Protein AF-A0A8B7QPH7-F1 (afdb_monomer_lite)

Secondary structure (DSSP, 8-state):
-TTTHHHHGGGGGS-TT-HHHHHHHHHHHHHHHTTTTS---HHHHHHHHHHHHHHH--TT-TT-PPPPPPPPP--HHHHHHHHHHHHHT-PPPPS---

Structure (mmCIF, N/CA/C/O backbone):
data_AF-A0A8B7QPH7-F1
#
_entry.id   AF-A0A8B7QPH7-F1
#
loop_
_atom_site.group_PDB
_atom_site.id
_atom_site.type_symbol
_atom_site.label_atom_id
_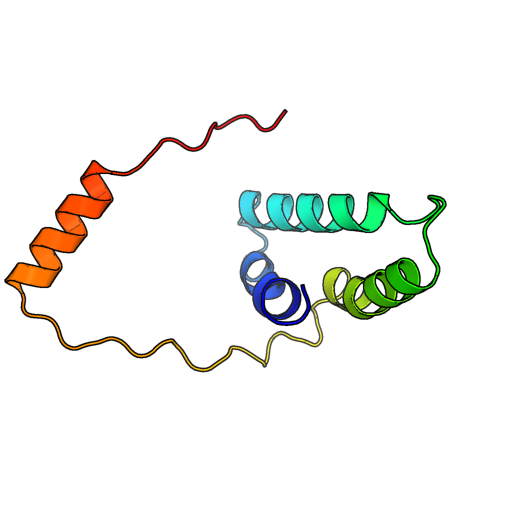atom_site.label_alt_id
_atom_site.label_comp_id
_ato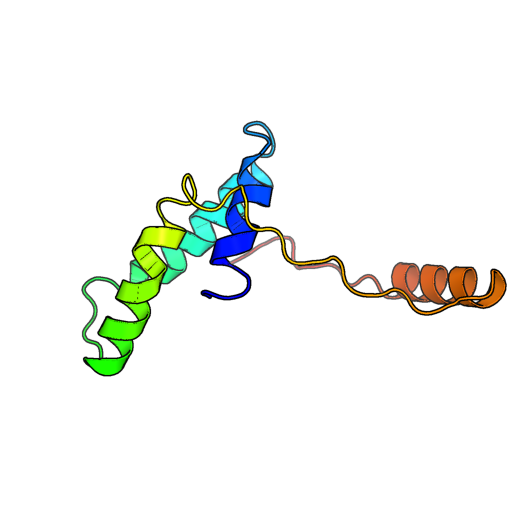m_site.label_asym_id
_atom_site.label_entity_id
_atom_site.label_seq_id
_atom_site.pdbx_PDB_ins_code
_atom_site.Cartn_x
_atom_site.Cartn_y
_atom_site.Cartn_z
_atom_site.occupancy
_atom_site.B_iso_or_equiv
_atom_site.auth_seq_id
_atom_site.auth_comp_id
_atom_site.auth_asym_id
_atom_site.auth_atom_id
_atom_site.pdbx_PDB_model_num
ATOM 1 N N . MET A 1 1 ? -8.755 -5.408 1.606 1.00 86.62 1 MET A N 1
ATOM 2 C CA . MET A 1 1 ? -8.097 -4.939 2.847 1.00 86.62 1 MET A CA 1
ATOM 3 C C . MET A 1 1 ? -7.090 -5.957 3.349 1.00 86.62 1 MET A C 1
ATOM 5 O O . MET A 1 1 ? -5.907 -5.676 3.231 1.00 86.62 1 MET A O 1
ATOM 9 N N . ASN A 1 2 ? -7.534 -7.136 3.796 1.00 86.50 2 ASN A N 1
ATOM 10 C CA . ASN A 1 2 ? -6.671 -8.174 4.381 1.00 86.50 2 ASN A CA 1
ATOM 11 C C . ASN A 1 2 ? -5.555 -8.719 3.465 1.00 86.50 2 ASN A C 1
ATOM 13 O O . ASN A 1 2 ? -4.513 -9.102 3.967 1.00 86.50 2 ASN A O 1
ATOM 17 N N . GLU A 1 3 ? -5.743 -8.768 2.143 1.00 85.81 3 GLU A N 1
ATOM 18 C CA . GLU A 1 3 ? -4.746 -9.383 1.241 1.00 85.81 3 GLU A CA 1
ATOM 19 C C . GLU A 1 3 ? -3.646 -8.428 0.757 1.00 85.81 3 GLU A C 1
ATOM 21 O O . GLU A 1 3 ? -2.582 -8.880 0.348 1.00 85.81 3 GLU A O 1
ATOM 26 N N . PHE A 1 4 ? -3.905 -7.117 0.777 1.00 86.94 4 PHE A N 1
ATOM 27 C CA . PHE A 1 4 ? -3.020 -6.122 0.162 1.00 86.94 4 PHE A CA 1
ATOM 28 C C . PHE A 1 4 ? -2.744 -4.961 1.111 1.00 86.94 4 PHE A C 1
ATOM 30 O O . PHE A 1 4 ? -1.625 -4.793 1.571 1.00 86.94 4 PHE A O 1
ATOM 37 N N . ILE A 1 5 ? -3.768 -4.168 1.437 1.00 90.75 5 ILE A N 1
ATOM 38 C CA . ILE A 1 5 ? -3.565 -2.928 2.197 1.00 90.75 5 ILE A CA 1
ATOM 39 C C . ILE A 1 5 ? -2.930 -3.205 3.556 1.00 90.75 5 ILE A C 1
ATOM 41 O O . ILE A 1 5 ? -1.925 -2.593 3.873 1.00 90.75 5 ILE A O 1
ATOM 45 N N . VAL A 1 6 ? -3.487 -4.138 4.329 1.00 90.44 6 VAL A N 1
ATOM 46 C CA . VAL A 1 6 ? -2.997 -4.443 5.680 1.00 90.44 6 VAL A CA 1
ATOM 47 C C . VAL A 1 6 ? -1.558 -5.012 5.653 1.00 90.44 6 VAL A C 1
ATOM 49 O O . VAL A 1 6 ? -0.703 -4.408 6.300 1.00 90.44 6 VAL A O 1
ATOM 52 N N . PRO A 1 7 ? -1.229 -6.020 4.815 1.00 88.25 7 PRO A N 1
ATOM 53 C CA . PRO A 1 7 ? 0.141 -6.541 4.714 1.00 88.25 7 PRO A CA 1
ATOM 54 C C . PRO A 1 7 ? 1.195 -5.551 4.203 1.00 88.25 7 PRO A C 1
ATOM 56 O O . PRO A 1 7 ? 2.367 -5.661 4.558 1.00 88.25 7 PRO A O 1
ATOM 59 N N . PHE A 1 8 ? 0.813 -4.606 3.335 1.00 89.56 8 PHE A N 1
ATOM 60 C CA . PHE A 1 8 ? 1.753 -3.658 2.725 1.00 89.56 8 PHE A CA 1
ATOM 61 C C . PHE A 1 8 ? 1.801 -2.297 3.425 1.00 89.56 8 PHE A C 1
ATOM 63 O O . PHE A 1 8 ? 2.739 -1.544 3.174 1.00 89.56 8 PHE A O 1
ATOM 70 N N . LEU A 1 9 ? 0.864 -1.989 4.329 1.00 90.94 9 LEU A N 1
ATOM 71 C CA . LEU A 1 9 ? 0.862 -0.737 5.095 1.00 90.94 9 LEU A CA 1
ATOM 72 C C . LEU A 1 9 ? 2.195 -0.458 5.812 1.00 90.94 9 LEU A C 1
ATOM 74 O O . LEU A 1 9 ? 2.644 0.685 5.753 1.00 90.94 9 LEU A O 1
ATOM 78 N N . PRO A 1 10 ? 2.875 -1.455 6.425 1.00 90.38 10 PRO A N 1
ATOM 79 C CA . PRO A 1 10 ? 4.167 -1.221 7.062 1.00 90.38 10 PRO A CA 1
ATOM 80 C C . PRO A 1 10 ? 5.237 -0.640 6.134 1.00 90.38 10 PRO A C 1
ATOM 82 O O . PRO A 1 10 ? 6.145 0.014 6.631 1.00 90.38 10 PRO A O 1
ATOM 85 N N . LEU A 1 11 ? 5.149 -0.849 4.811 1.00 89.81 11 LEU A N 1
ATOM 86 C CA . LEU A 1 11 ? 6.124 -0.311 3.853 1.00 89.81 11 LEU A CA 1
ATOM 87 C C . LEU A 1 11 ? 6.150 1.219 3.836 1.00 89.81 11 LEU A 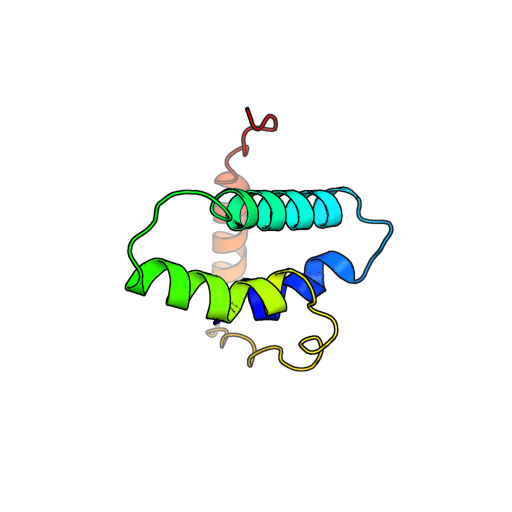C 1
ATOM 89 O O . LEU A 1 11 ? 7.210 1.793 3.616 1.00 89.81 11 LEU A O 1
ATOM 93 N N . LEU A 1 12 ? 5.008 1.856 4.106 1.00 92.06 12 LEU A N 1
ATOM 94 C CA . LEU A 1 12 ? 4.875 3.313 4.195 1.00 92.06 12 LEU A CA 1
ATOM 95 C C . LEU A 1 12 ? 5.333 3.871 5.554 1.00 92.06 12 LEU A C 1
ATOM 97 O O . LEU A 1 12 ? 5.335 5.077 5.758 1.00 92.06 12 LEU A O 1
ATOM 101 N N . LEU A 1 13 ? 5.683 2.999 6.503 1.00 90.62 13 LEU A N 1
ATOM 102 C CA . LEU A 1 13 ? 6.079 3.364 7.865 1.00 90.62 13 LEU A CA 1
ATOM 103 C C . LEU A 1 13 ? 7.532 2.968 8.174 1.00 90.62 13 LEU A C 1
ATOM 105 O O . LEU A 1 13 ? 7.946 3.013 9.329 1.00 90.62 13 LEU A O 1
ATOM 109 N N . VAL A 1 14 ? 8.297 2.531 7.166 1.00 89.19 14 VAL A N 1
ATOM 110 C CA . VAL A 1 14 ? 9.704 2.126 7.342 1.00 89.19 14 VAL A CA 1
ATOM 111 C C . VAL A 1 14 ? 10.593 3.331 7.640 1.00 89.19 14 VAL A C 1
ATOM 113 O O . VAL A 1 14 ? 11.530 3.211 8.428 1.00 89.19 14 VAL A O 1
ATOM 116 N N . ASP A 1 15 ? 10.308 4.467 7.006 1.00 89.94 15 ASP A N 1
ATOM 117 C CA . ASP A 1 15 ? 11.032 5.718 7.197 1.00 89.94 15 ASP A CA 1
ATOM 118 C C . ASP A 1 15 ? 10.124 6.750 7.875 1.00 89.94 15 ASP A C 1
ATOM 120 O O . ASP A 1 15 ? 9.187 7.269 7.272 1.00 89.94 15 ASP A O 1
ATOM 124 N N . GLU A 1 16 ? 10.412 7.057 9.141 1.00 85.88 16 GLU A N 1
ATOM 125 C CA . GLU A 1 16 ? 9.663 8.047 9.924 1.00 85.88 16 GLU A CA 1
ATOM 126 C C . GLU A 1 16 ? 9.832 9.485 9.395 1.00 85.88 16 GLU A C 1
ATOM 128 O O . GLU A 1 16 ? 9.102 10.383 9.816 1.00 85.88 16 GLU A O 1
ATOM 133 N N . MET A 1 17 ? 10.783 9.725 8.482 1.00 92.06 17 MET A N 1
ATOM 134 C CA . MET A 1 17 ? 10.995 11.030 7.852 1.00 92.06 17 MET A CA 1
ATOM 135 C C . MET A 1 17 ? 10.155 11.236 6.581 1.00 92.06 17 MET A C 1
ATOM 137 O O . MET A 1 17 ? 10.019 12.375 6.128 1.00 92.06 17 MET A O 1
ATOM 141 N N . GLU A 1 18 ? 9.562 10.181 6.011 1.00 94.69 18 GLU A N 1
ATOM 142 C CA . GLU A 1 18 ? 8.700 10.276 4.826 1.00 94.69 18 GLU A CA 1
ATOM 143 C C . GLU A 1 18 ? 7.272 10.701 5.211 1.00 94.69 18 GLU A C 1
ATOM 145 O O . GLU A 1 18 ? 6.322 9.916 5.244 1.00 94.69 18 GLU A O 1
ATOM 150 N N . GLU A 1 19 ? 7.101 11.997 5.496 1.00 95.00 19 GLU A N 1
ATOM 151 C CA . GLU A 1 19 ? 5.838 12.576 5.988 1.00 95.00 19 GLU A CA 1
ATOM 152 C C . GLU A 1 19 ? 4.629 12.275 5.087 1.00 95.00 19 GLU A C 1
ATOM 154 O O . GLU A 1 19 ? 3.520 12.083 5.580 1.00 95.00 19 GLU A O 1
ATOM 159 N N . LYS A 1 20 ? 4.815 12.220 3.762 1.00 95.06 20 LYS A N 1
ATOM 160 C CA . LYS A 1 20 ? 3.716 11.954 2.815 1.00 95.06 20 LYS A CA 1
ATOM 161 C C . LYS A 1 20 ? 3.170 10.537 2.943 1.00 95.06 20 LYS A C 1
ATOM 163 O O . LYS A 1 20 ? 1.959 10.350 2.831 1.00 95.06 20 LYS A O 1
ATOM 168 N N . ASP A 1 21 ? 4.047 9.573 3.185 1.00 95.12 21 ASP A N 1
ATOM 169 C CA . ASP A 1 21 ? 3.670 8.174 3.345 1.00 95.12 21 ASP A CA 1
ATOM 170 C C . ASP A 1 21 ? 2.950 7.974 4.683 1.00 95.12 21 ASP A C 1
ATOM 172 O O . ASP A 1 21 ? 1.881 7.360 4.725 1.00 95.12 21 ASP A O 1
ATOM 176 N N . ILE A 1 22 ? 3.445 8.611 5.750 1.00 94.69 22 ILE A N 1
ATOM 177 C CA . ILE A 1 22 ? 2.787 8.632 7.065 1.00 94.69 22 ILE A CA 1
ATOM 178 C C . ILE A 1 22 ? 1.389 9.257 6.970 1.00 94.69 22 ILE A C 1
ATOM 180 O O . ILE A 1 22 ? 0.416 8.676 7.452 1.00 94.69 22 ILE A O 1
ATOM 184 N N . LEU A 1 23 ? 1.260 10.415 6.313 1.00 95.69 23 LEU A N 1
ATOM 185 C CA . LEU A 1 23 ? -0.034 11.074 6.116 1.00 95.69 23 LEU A CA 1
ATOM 186 C C . LEU A 1 23 ? -1.009 10.192 5.328 1.00 95.69 23 LEU A C 1
ATOM 188 O O . LEU A 1 23 ? -2.167 10.068 5.719 1.00 95.69 23 LEU A O 1
ATOM 192 N N . ALA A 1 24 ? -0.546 9.521 4.270 1.00 95.38 24 ALA A N 1
ATOM 193 C CA . ALA A 1 24 ? -1.379 8.593 3.508 1.00 95.38 24 ALA A CA 1
ATOM 194 C C . ALA A 1 24 ? -1.883 7.421 4.371 1.00 95.38 24 ALA A C 1
ATOM 196 O O . ALA A 1 24 ? -3.034 6.995 4.230 1.00 95.38 24 ALA A O 1
ATOM 197 N N . VAL A 1 25 ? -1.050 6.908 5.284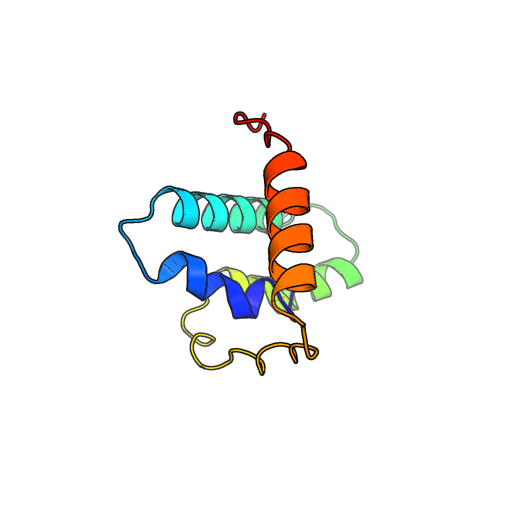 1.00 94.88 25 VAL A N 1
ATOM 198 C CA . VAL A 1 25 ? -1.452 5.874 6.250 1.00 94.88 25 VAL A CA 1
ATOM 199 C C . VAL A 1 25 ? -2.531 6.385 7.200 1.00 94.88 25 VAL A C 1
ATOM 201 O O . VAL A 1 25 ? -3.544 5.703 7.391 1.00 94.88 25 VAL A O 1
ATOM 204 N N . GLU A 1 26 ? -2.364 7.584 7.751 1.00 95.50 26 GLU A N 1
ATOM 205 C CA . GLU A 1 26 ? -3.356 8.182 8.646 1.00 95.50 26 GLU A CA 1
ATOM 206 C C . GLU A 1 26 ? -4.676 8.486 7.932 1.00 95.50 26 GLU A C 1
ATOM 208 O O . GLU A 1 26 ? -5.743 8.181 8.465 1.00 95.50 26 GLU A O 1
ATOM 213 N N . ASP A 1 27 ? -4.645 8.972 6.692 1.00 96.69 27 ASP A N 1
ATOM 214 C CA . ASP A 1 27 ? -5.852 9.175 5.883 1.00 96.69 27 ASP A CA 1
ATOM 215 C C . ASP A 1 27 ? -6.607 7.860 5.646 1.00 96.69 27 ASP A C 1
ATOM 217 O O . ASP A 1 27 ? -7.834 7.794 5.805 1.00 96.69 27 ASP A O 1
ATOM 221 N N . MET A 1 28 ? -5.887 6.777 5.332 1.00 95.88 28 MET A N 1
ATOM 222 C CA . MET A 1 28 ? -6.484 5.446 5.197 1.00 95.88 28 MET A CA 1
ATOM 223 C C . MET A 1 28 ? -7.102 4.962 6.516 1.00 95.88 28 MET A C 1
ATOM 225 O O . MET A 1 28 ? -8.237 4.475 6.512 1.00 95.88 28 MET A O 1
ATOM 229 N N . ARG A 1 29 ? -6.399 5.112 7.646 1.00 95.94 29 ARG A N 1
ATOM 230 C CA . ARG A 1 29 ? -6.905 4.744 8.983 1.00 95.94 29 ARG A CA 1
ATOM 231 C C . ARG A 1 29 ? -8.154 5.538 9.341 1.00 95.94 29 ARG A C 1
ATOM 233 O O . ARG A 1 29 ? -9.181 4.943 9.666 1.00 95.94 29 ARG A O 1
ATOM 240 N N . ASN A 1 30 ? -8.103 6.859 9.196 1.00 96.12 30 ASN A N 1
ATOM 241 C CA . ASN A 1 30 ? -9.215 7.767 9.461 1.00 96.12 30 ASN A CA 1
ATOM 242 C C . ASN A 1 30 ? -10.441 7.411 8.618 1.00 96.12 30 ASN A C 1
ATOM 244 O O . ASN A 1 30 ? -11.562 7.367 9.134 1.00 96.12 30 ASN A O 1
ATOM 248 N N . ARG A 1 31 ? -10.242 7.073 7.338 1.00 96.25 31 ARG A N 1
ATOM 249 C CA . ARG A 1 31 ? -11.335 6.668 6.450 1.00 96.25 31 ARG A CA 1
ATOM 250 C C . ARG A 1 31 ? -12.067 5.430 6.961 1.00 96.25 31 ARG A C 1
ATOM 252 O O . ARG A 1 31 ? -13.298 5.425 6.954 1.00 96.25 31 ARG A O 1
ATOM 259 N N . TRP A 1 32 ? -11.351 4.404 7.412 1.00 96.25 32 TRP A N 1
ATOM 260 C CA . TRP A 1 32 ? -11.976 3.181 7.929 1.00 96.25 32 TRP A CA 1
ATOM 261 C C . TRP A 1 32 ? -12.534 3.345 9.343 1.00 96.25 32 TRP A C 1
ATOM 263 O O . TRP A 1 32 ? -13.627 2.852 9.624 1.00 96.25 32 TRP A O 1
ATOM 273 N N . CYS A 1 33 ? -11.851 4.099 10.204 1.00 96.12 33 CYS A N 1
ATOM 274 C CA . CYS A 1 33 ? -12.344 4.438 11.537 1.00 96.12 33 CYS A CA 1
ATOM 275 C C . CYS A 1 33 ? -13.618 5.288 11.495 1.00 96.12 33 CYS A C 1
ATOM 277 O O . CYS A 1 33 ? -14.423 5.192 12.415 1.00 96.12 33 CYS A O 1
ATOM 279 N N . SER A 1 34 ? -13.853 6.067 10.430 1.00 95.62 34 SER A N 1
ATOM 280 C CA . SER A 1 34 ? -15.062 6.896 10.298 1.00 95.62 34 SER A CA 1
ATOM 281 C C . SER A 1 34 ? -16.378 6.105 10.345 1.00 95.62 34 SER A C 1
ATOM 283 O O . SER A 1 34 ? -17.417 6.678 10.671 1.00 95.62 34 SER A O 1
ATOM 285 N N . TYR A 1 35 ? -16.343 4.797 10.061 1.00 95.69 35 TYR A N 1
ATOM 286 C CA . TYR A 1 35 ? -17.504 3.908 10.163 1.00 95.69 35 TYR A CA 1
ATOM 287 C C . TYR A 1 35 ? -17.790 3.430 11.598 1.00 95.69 35 TYR A C 1
ATOM 289 O O . TYR A 1 35 ? -18.875 2.913 11.863 1.00 95.69 35 TYR A O 1
ATOM 297 N N . LEU A 1 36 ? -16.854 3.595 12.540 1.00 92.50 36 LEU A N 1
ATOM 298 C CA . LEU A 1 36 ? -17.083 3.251 13.943 1.00 92.50 36 LEU A CA 1
ATOM 299 C C . LEU A 1 36 ? -18.121 4.202 14.556 1.00 92.50 36 LEU A C 1
ATOM 301 O O . LEU A 1 36 ? -17.966 5.418 14.519 1.00 92.50 36 LEU A O 1
ATOM 305 N N . GLY A 1 37 ? -19.181 3.642 15.142 1.00 87.50 37 GLY A N 1
ATOM 306 C CA . GLY A 1 37 ? -20.271 4.413 15.752 1.00 87.50 37 GLY A CA 1
ATOM 307 C C . GLY A 1 37 ? -21.388 4.824 14.788 1.00 87.50 37 GLY A C 1
ATOM 308 O O . GLY A 1 37 ? -22.374 5.407 15.234 1.00 87.50 37 GLY A O 1
ATOM 309 N N . GLN A 1 38 ? -21.273 4.496 13.497 1.00 92.88 38 GLN A N 1
ATOM 310 C CA . GLN A 1 38 ? -22.389 4.587 12.556 1.00 92.88 38 GLN A CA 1
ATOM 311 C C . GLN A 1 38 ? -23.264 3.331 12.641 1.00 92.88 38 GLN A C 1
ATOM 313 O O . GLN A 1 38 ? -22.776 2.240 12.944 1.00 92.88 38 GLN A O 1
ATOM 318 N N . GLU A 1 39 ? -24.561 3.475 12.361 1.00 94.94 39 GLU A N 1
ATOM 319 C CA . GLU A 1 39 ? -25.442 2.322 12.183 1.00 94.94 39 GLU A CA 1
ATOM 320 C C . GLU A 1 39 ? -25.017 1.553 10.926 1.00 94.94 39 GLU A C 1
ATOM 322 O O . GLU A 1 39 ? -24.859 2.127 9.848 1.00 94.94 39 GLU A O 1
ATOM 327 N N . MET A 1 40 ? -24.792 0.250 11.073 1.00 95.69 40 MET A N 1
ATOM 328 C CA . MET A 1 40 ? -24.281 -0.609 10.014 1.00 95.69 40 MET A CA 1
ATOM 329 C C . MET A 1 40 ? -24.851 -2.014 10.181 1.00 95.69 40 MET A C 1
ATOM 331 O O . MET A 1 40 ? -25.072 -2.479 11.299 1.00 95.69 40 MET A O 1
ATOM 335 N N . GLU A 1 41 ? -25.071 -2.710 9.067 1.00 96.94 41 GLU A N 1
ATOM 336 C CA . GLU A 1 41 ? -25.479 -4.109 9.118 1.00 96.94 41 GLU A CA 1
ATOM 337 C C . GLU A 1 41 ? -24.432 -4.960 9.842 1.00 96.94 41 GLU A C 1
ATOM 339 O O . GLU A 1 41 ? -23.227 -4.831 9.611 1.00 96.94 41 GLU A O 1
ATOM 344 N N . SER A 1 42 ? -24.896 -5.886 10.679 1.00 94.62 42 SER A N 1
ATOM 345 C CA . SER A 1 42 ? -24.048 -6.748 11.511 1.00 94.62 42 SER A CA 1
ATOM 346 C C . SER A 1 42 ? -22.970 -7.483 10.709 1.00 94.62 42 SER A C 1
ATOM 348 O O . SER A 1 42 ? -21.821 -7.556 11.137 1.00 94.62 42 SER A O 1
ATOM 350 N N . HIS A 1 43 ? -23.304 -7.947 9.504 1.00 95.56 43 HIS A N 1
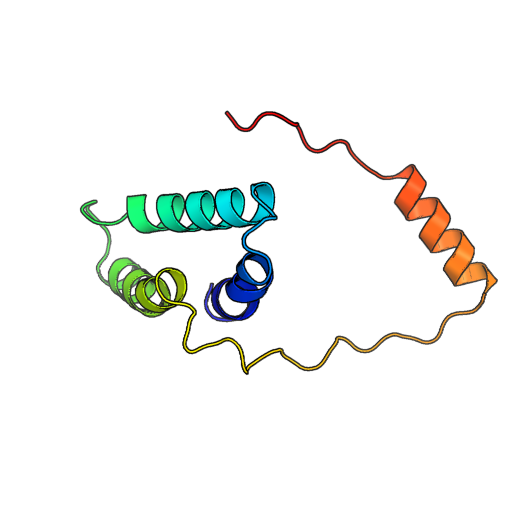ATOM 351 C CA . HIS A 1 43 ? -22.367 -8.649 8.627 1.00 95.56 43 HIS A CA 1
ATOM 352 C C . HIS A 1 43 ? -21.235 -7.748 8.083 1.00 95.56 43 HIS A C 1
ATOM 354 O O . HIS A 1 43 ? -20.142 -8.230 7.78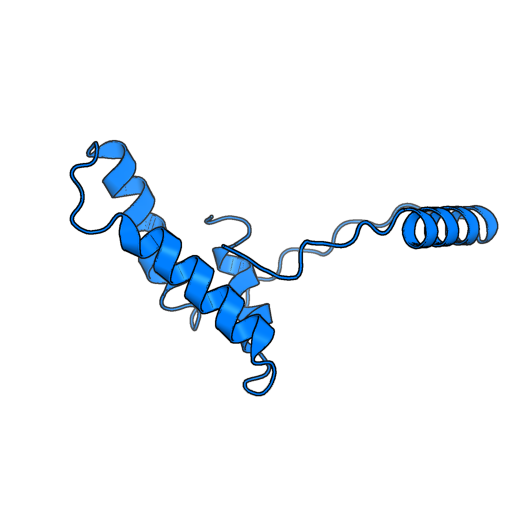4 1.00 95.56 43 HIS A O 1
ATOM 360 N N . LEU A 1 44 ? -21.485 -6.443 7.917 1.00 95.56 44 LEU A N 1
ATOM 361 C CA . LEU A 1 44 ? -20.467 -5.467 7.516 1.00 95.56 44 LEU A CA 1
ATOM 362 C C . LEU A 1 44 ? -19.624 -5.045 8.715 1.00 95.56 44 LEU A C 1
ATOM 364 O O . LEU A 1 44 ? -18.407 -4.914 8.583 1.00 95.56 44 LEU A O 1
ATOM 368 N N . GLN A 1 45 ? -20.256 -4.889 9.880 1.00 95.50 45 GLN A N 1
ATOM 369 C CA . GLN A 1 45 ? -19.559 -4.592 11.125 1.00 95.50 45 GLN A CA 1
ATOM 370 C C . GLN A 1 45 ? -18.536 -5.672 11.460 1.00 95.50 45 GLN A C 1
ATOM 372 O O . GLN A 1 45 ? -17.384 -5.341 11.724 1.00 95.50 45 GLN A O 1
ATOM 377 N N . GLU A 1 46 ? -18.924 -6.943 11.357 1.00 94.94 46 GLU A N 1
ATOM 378 C CA . GLU A 1 46 ? -18.024 -8.078 11.557 1.00 94.94 46 GLU A CA 1
ATOM 379 C C . GLU A 1 46 ? -16.803 -7.995 10.627 1.00 94.94 46 GLU A C 1
ATOM 381 O O . GLU A 1 46 ? -15.662 -8.009 11.094 1.00 94.94 46 GLU A O 1
ATOM 386 N N . LYS A 1 47 ? -17.031 -7.784 9.321 1.00 94.94 47 LYS A N 1
ATOM 387 C CA . LYS A 1 47 ? -15.956 -7.630 8.327 1.00 94.94 47 LYS A CA 1
ATOM 388 C C . LYS A 1 47 ? -15.043 -6.439 8.608 1.00 94.94 47 LYS A C 1
ATOM 390 O O . LYS A 1 47 ? -13.842 -6.553 8.391 1.00 94.94 47 LYS A O 1
ATOM 395 N N . LEU A 1 48 ? -15.581 -5.305 9.059 1.00 95.56 48 LEU A N 1
ATOM 396 C CA . LEU A 1 48 ? -14.775 -4.140 9.432 1.00 95.56 48 LEU A CA 1
ATOM 397 C C . LEU A 1 48 ? -13.887 -4.466 10.637 1.00 95.56 48 LEU A C 1
ATOM 399 O O . LEU A 1 48 ? -12.680 -4.232 10.602 1.00 95.56 48 LEU A O 1
ATOM 403 N N . THR A 1 49 ? -14.475 -5.042 11.687 1.00 93.56 49 THR A N 1
ATOM 404 C CA . THR A 1 49 ? -13.757 -5.368 12.926 1.00 93.56 49 THR A CA 1
ATOM 405 C C . THR A 1 49 ? -12.718 -6.479 12.764 1.00 93.56 49 THR A C 1
ATOM 407 O O . THR A 1 49 ? -11.794 -6.540 13.567 1.00 93.56 49 THR A O 1
ATOM 410 N N . ASP A 1 50 ? -12.816 -7.310 11.722 1.00 93.81 50 ASP A N 1
ATOM 411 C CA . ASP A 1 50 ? -11.830 -8.357 11.413 1.00 93.81 50 ASP A CA 1
ATOM 412 C C . ASP A 1 50 ? -10.456 -7.795 10.997 1.00 93.81 50 ASP A C 1
ATOM 414 O O . ASP A 1 50 ? -9.411 -8.301 11.418 1.00 93.81 50 ASP A O 1
ATOM 418 N N . PHE A 1 51 ? -10.429 -6.738 10.177 1.00 93.56 51 PHE A N 1
ATOM 419 C CA . PHE A 1 51 ? -9.170 -6.187 9.655 1.00 93.56 51 PHE A CA 1
ATOM 420 C C . PHE A 1 51 ? -8.748 -4.876 10.317 1.00 93.56 51 PHE A C 1
ATOM 422 O O . PHE A 1 51 ? -7.565 -4.537 10.283 1.00 93.56 51 PHE A O 1
ATOM 429 N N . LEU A 1 52 ? -9.683 -4.117 10.899 1.00 95.44 52 LEU A N 1
ATOM 430 C CA . LEU A 1 52 ? -9.389 -2.787 11.433 1.00 95.44 52 LEU A CA 1
ATOM 431 C C . LEU A 1 52 ? -8.301 -2.789 12.523 1.00 95.44 52 LEU A C 1
ATOM 433 O O . LEU A 1 52 ? -7.420 -1.935 12.445 1.00 95.44 52 LEU A O 1
ATOM 437 N N . PRO A 1 53 ? -8.259 -3.744 13.476 1.00 93.56 53 PRO A N 1
ATOM 438 C CA . PRO A 1 53 ? -7.170 -3.807 14.450 1.00 93.56 53 PRO A CA 1
ATOM 439 C C . PRO A 1 53 ? -5.789 -3.947 13.795 1.00 93.56 53 PRO A C 1
ATOM 441 O O . PRO A 1 53 ? -4.853 -3.273 14.207 1.00 93.56 53 PRO A O 1
ATOM 444 N N . LYS A 1 54 ? -5.679 -4.750 12.727 1.00 91.56 54 LYS A N 1
ATOM 445 C CA . LYS A 1 54 ? -4.427 -4.974 11.980 1.00 91.56 54 LYS A CA 1
ATOM 446 C C . LYS A 1 54 ? -4.003 -3.741 11.176 1.00 91.56 54 LYS A C 1
ATOM 448 O O . LYS A 1 54 ? -2.820 -3.496 10.977 1.00 91.56 54 LYS A O 1
ATOM 453 N N . LEU A 1 55 ? -4.974 -2.945 10.721 1.00 92.38 55 LEU A N 1
ATOM 454 C CA . LEU A 1 55 ? -4.722 -1.662 10.057 1.00 92.38 55 LEU A CA 1
ATOM 455 C C . LEU A 1 55 ? -4.198 -0.597 11.042 1.00 92.38 55 LEU A C 1
ATOM 457 O O . LEU A 1 55 ? -3.405 0.270 10.667 1.00 92.38 55 LEU A O 1
ATOM 461 N N . LEU A 1 56 ? -4.662 -0.640 12.293 1.00 93.06 56 LEU A N 1
ATOM 462 C CA . LEU A 1 56 ? -4.242 0.290 13.344 1.00 93.06 56 LEU A CA 1
ATOM 463 C C . LEU A 1 56 ? -2.892 -0.103 13.952 1.00 93.06 56 LEU A C 1
ATOM 465 O O . LEU A 1 56 ? -2.064 0.771 14.190 1.00 93.06 56 LEU A O 1
ATOM 469 N N . ASP A 1 57 ? -2.650 -1.399 14.144 1.00 88.94 57 ASP A N 1
ATOM 470 C CA . ASP A 1 57 ? -1.394 -1.935 14.667 1.00 88.94 57 ASP A CA 1
ATOM 471 C C . ASP A 1 57 ? -0.761 -2.936 13.690 1.00 88.94 57 ASP A C 1
ATOM 473 O O . ASP A 1 57 ? -1.033 -4.138 13.711 1.00 88.94 57 ASP A O 1
ATOM 477 N N . CYS A 1 58 ? 0.122 -2.424 12.831 1.00 78.12 58 CYS A N 1
ATOM 478 C CA . CYS A 1 58 ? 0.805 -3.214 11.803 1.00 78.12 58 CYS A CA 1
ATOM 479 C C . CYS A 1 58 ? 2.147 -3.798 12.285 1.00 78.12 58 CYS A C 1
ATOM 481 O O . CYS A 1 58 ? 2.889 -4.385 11.492 1.00 78.12 58 CYS A O 1
ATOM 483 N N . SER A 1 59 ? 2.475 -3.654 13.577 1.00 69.00 59 SER A N 1
ATOM 484 C CA . SER A 1 59 ? 3.749 -4.106 14.162 1.00 69.00 59 SER A CA 1
ATOM 485 C C . SER A 1 59 ? 3.963 -5.622 14.052 1.00 69.00 59 SER A C 1
ATOM 487 O O . SER A 1 59 ? 5.096 -6.108 14.064 1.00 69.00 59 SER A O 1
ATOM 489 N N . THR A 1 60 ? 2.875 -6.377 13.894 1.00 63.41 60 THR A N 1
ATOM 490 C CA . THR A 1 60 ? 2.880 -7.841 13.818 1.00 63.41 60 THR A CA 1
ATOM 491 C C . THR A 1 60 ? 3.044 -8.394 12.395 1.00 63.41 60 THR A C 1
ATOM 493 O O . THR A 1 60 ? 3.347 -9.578 12.249 1.00 63.41 60 THR A O 1
ATOM 496 N N . GLU A 1 61 ? 2.929 -7.563 11.348 1.00 62.50 61 GLU A N 1
ATOM 497 C CA . GLU A 1 61 ? 2.845 -8.022 9.946 1.00 62.50 61 GLU A CA 1
ATOM 498 C C . GLU A 1 61 ? 4.086 -7.746 9.075 1.00 62.50 61 GLU A C 1
ATOM 500 O O . GLU A 1 61 ? 4.142 -8.186 7.928 1.00 62.50 61 GLU A O 1
ATOM 505 N N . ILE A 1 62 ? 5.145 -7.123 9.610 1.00 58.09 62 ILE A N 1
ATOM 506 C CA . ILE A 1 62 ? 6.353 -6.740 8.836 1.00 58.09 62 ILE A CA 1
ATOM 507 C C . ILE A 1 62 ? 7.051 -7.943 8.146 1.00 58.09 62 ILE A C 1
ATOM 509 O O . ILE A 1 62 ? 7.851 -7.775 7.229 1.00 58.09 62 ILE A O 1
ATOM 513 N N . LYS A 1 63 ? 6.756 -9.187 8.549 1.00 54.88 63 LYS A N 1
ATOM 514 C CA . LYS A 1 63 ? 7.449 -10.401 8.074 1.00 54.88 63 LYS A CA 1
ATOM 515 C C . LYS A 1 63 ? 6.784 -11.144 6.905 1.00 54.88 63 LYS A C 1
ATOM 517 O O . LYS A 1 63 ? 7.205 -12.258 6.606 1.00 54.88 63 LYS A O 1
ATOM 522 N N . GLY A 1 64 ? 5.779 -10.572 6.243 1.00 60.47 64 GLY A N 1
ATOM 523 C CA . GLY A 1 64 ? 4.904 -11.322 5.331 1.00 60.47 64 GLY A CA 1
ATOM 524 C C . GLY A 1 64 ? 4.830 -10.848 3.881 1.00 60.47 64 GLY A C 1
ATOM 525 O O . GLY A 1 64 ? 3.769 -11.005 3.282 1.00 60.47 64 GLY A O 1
ATOM 526 N N . PHE A 1 65 ? 5.878 -10.255 3.295 1.00 65.75 65 PHE A N 1
ATOM 527 C CA . PHE A 1 65 ? 5.790 -9.860 1.883 1.00 65.75 65 PHE A CA 1
ATOM 528 C C . PHE A 1 65 ? 5.600 -11.095 0.994 1.00 65.75 65 PHE A C 1
ATOM 530 O O . PHE A 1 65 ? 6.395 -12.035 1.042 1.00 65.75 65 PHE A O 1
ATOM 537 N N . GLN A 1 66 ? 4.521 -11.089 0.205 1.00 71.62 66 GLN A N 1
ATOM 538 C CA . GLN A 1 66 ? 4.249 -12.133 -0.779 1.00 71.62 66 GLN A CA 1
ATOM 539 C C . GLN A 1 66 ? 5.413 -12.265 -1.770 1.00 71.62 66 GLN A C 1
ATOM 541 O O . GLN A 1 66 ? 6.188 -11.327 -1.970 1.00 71.62 66 GLN A O 1
ATOM 546 N N . GLU A 1 67 ? 5.526 -13.431 -2.413 1.00 84.00 67 GLU A N 1
ATOM 547 C CA . GLU A 1 67 ? 6.496 -13.621 -3.490 1.00 84.00 67 GLU A CA 1
ATOM 548 C C . GLU A 1 67 ? 6.335 -12.526 -4.561 1.00 84.00 67 GLU A C 1
ATOM 550 O O . GLU A 1 67 ? 5.205 -12.213 -4.957 1.00 84.00 67 GLU A O 1
ATOM 555 N N . PRO A 1 68 ? 7.441 -11.935 -5.051 1.00 88.38 68 PRO A N 1
ATOM 556 C CA . PRO A 1 68 ? 7.360 -10.906 -6.075 1.00 88.38 68 PRO A CA 1
ATOM 557 C C . PRO A 1 68 ? 6.706 -11.469 -7.347 1.00 88.38 68 PRO A C 1
ATOM 559 O O . PRO A 1 68 ? 6.927 -12.634 -7.701 1.00 88.38 68 PRO A O 1
ATOM 562 N N . PRO A 1 69 ? 5.922 -10.657 -8.077 1.00 91.00 69 PRO A N 1
ATOM 563 C CA . PRO A 1 69 ? 5.279 -11.111 -9.300 1.00 91.00 69 PRO A CA 1
ATOM 564 C C . PRO A 1 69 ? 6.326 -11.541 -10.330 1.00 91.00 69 PRO A C 1
ATOM 566 O O . PRO A 1 69 ? 7.370 -10.908 -10.503 1.00 91.00 69 PRO A O 1
ATOM 569 N N . LYS A 1 70 ? 6.028 -12.624 -11.052 1.00 94.31 70 LYS A N 1
ATOM 570 C CA . LYS A 1 70 ? 6.918 -13.142 -12.094 1.00 94.31 70 LYS A CA 1
ATOM 571 C C . LYS A 1 70 ? 7.020 -12.140 -13.239 1.00 94.31 70 LYS A C 1
ATOM 573 O O . LYS A 1 70 ? 6.008 -11.739 -13.815 1.00 94.31 70 LYS A O 1
ATOM 578 N N . LEU A 1 71 ? 8.248 -11.783 -13.601 1.00 94.88 71 LEU A N 1
ATOM 579 C CA . LEU A 1 71 ? 8.513 -10.977 -14.786 1.00 94.88 71 LEU A CA 1
ATOM 580 C C . LEU A 1 71 ? 8.546 -11.883 -16.025 1.00 94.88 71 LEU A C 1
ATOM 582 O O . LEU A 1 71 ? 9.234 -12.907 -16.005 1.00 94.88 71 LEU A O 1
ATOM 586 N N . PRO A 1 72 ? 7.835 -11.536 -17.109 1.00 94.75 72 PRO A N 1
ATOM 587 C CA . PRO A 1 72 ? 8.040 -12.200 -18.384 1.00 94.75 72 PRO A CA 1
ATOM 588 C C . PRO A 1 72 ? 9.377 -11.781 -19.009 1.00 94.75 72 PRO A C 1
ATOM 590 O O . PRO A 1 72 ? 10.006 -10.806 -18.597 1.00 94.75 72 PRO A O 1
ATOM 593 N N . ALA A 1 73 ? 9.827 -12.552 -19.998 1.00 96.06 73 ALA A N 1
ATOM 594 C CA . ALA A 1 73 ? 11.041 -12.242 -20.741 1.00 96.06 73 ALA A CA 1
ATOM 595 C C . ALA A 1 73 ? 10.793 -11.083 -21.716 1.00 96.06 73 ALA A C 1
ATOM 597 O O . ALA A 1 73 ? 9.784 -11.078 -22.417 1.00 96.06 73 ALA A O 1
ATOM 598 N N . TYR A 1 74 ? 11.739 -10.146 -21.783 1.00 96.44 74 TYR A N 1
ATOM 599 C CA . TYR A 1 74 ? 11.658 -8.962 -22.636 1.00 96.44 74 TYR A CA 1
ATOM 600 C C . TYR A 1 74 ? 12.920 -8.795 -23.473 1.00 96.44 74 TYR A C 1
ATOM 602 O O . TYR A 1 74 ? 14.030 -9.055 -23.003 1.00 96.44 74 TYR A O 1
ATOM 610 N N . SER A 1 75 ? 12.754 -8.301 -24.700 1.00 98.25 75 SER A N 1
ATOM 611 C CA . SER A 1 75 ? 13.879 -7.770 -25.475 1.00 98.25 75 SER A CA 1
ATOM 612 C C . SER A 1 75 ? 14.235 -6.354 -25.011 1.00 98.25 75 SER A C 1
ATOM 614 O O . SER A 1 75 ? 13.402 -5.647 -24.440 1.00 98.25 75 SER A O 1
ATOM 616 N N . THR A 1 76 ? 15.456 -5.898 -25.300 1.00 98.31 76 THR A N 1
ATOM 617 C CA . THR A 1 76 ? 15.862 -4.508 -25.028 1.00 98.31 76 THR A CA 1
ATOM 618 C C . THR A 1 76 ? 14.934 -3.503 -25.712 1.00 98.31 76 THR A C 1
ATOM 620 O O . THR A 1 76 ? 14.554 -2.515 -25.093 1.00 98.31 76 THR A O 1
ATOM 623 N N . LEU A 1 77 ? 14.528 -3.776 -26.959 1.00 98.25 77 LEU A N 1
ATOM 624 C CA . LEU A 1 77 ? 13.625 -2.903 -27.711 1.00 98.25 77 LEU A CA 1
ATOM 625 C C . LEU A 1 77 ? 12.259 -2.787 -27.023 1.00 98.25 77 LEU A C 1
ATOM 627 O O . LEU A 1 77 ? 11.794 -1.677 -26.782 1.00 98.25 77 LEU A O 1
ATOM 631 N N . GLU A 1 78 ? 11.662 -3.918 -26.642 1.00 98.25 78 GLU A N 1
ATOM 632 C CA . GLU A 1 78 ? 10.362 -3.937 -25.961 1.00 98.25 78 GLU A CA 1
ATOM 633 C C . GLU A 1 78 ? 10.411 -3.177 -24.628 1.00 98.25 78 GLU A C 1
ATOM 635 O O . GLU A 1 78 ? 9.501 -2.408 -24.308 1.00 98.25 78 GLU A O 1
ATOM 640 N N . LEU A 1 79 ? 11.488 -3.355 -23.857 1.00 98.00 79 LEU A N 1
ATOM 641 C CA . LEU A 1 79 ? 11.667 -2.644 -22.595 1.00 98.00 79 LEU A CA 1
ATOM 642 C C . LEU A 1 79 ? 11.736 -1.126 -22.814 1.00 98.00 79 LEU A C 1
ATOM 644 O O . LEU A 1 79 ? 11.056 -0.379 -22.107 1.00 98.00 79 LEU A O 1
ATOM 648 N N . CYS A 1 80 ? 12.508 -0.673 -23.809 1.00 98.19 80 CYS A N 1
ATOM 649 C CA . CYS A 1 80 ? 12.613 0.742 -24.164 1.00 98.19 80 CYS A CA 1
ATOM 650 C C . CYS A 1 80 ? 11.259 1.324 -24.587 1.00 98.19 80 CYS A C 1
ATOM 652 O O . CYS A 1 80 ? 10.843 2.350 -24.052 1.00 98.19 80 CYS A O 1
ATOM 654 N N . GLU A 1 81 ? 10.541 0.656 -25.491 1.00 98.19 81 GLU A N 1
ATOM 655 C CA . GLU A 1 81 ? 9.241 1.125 -25.984 1.00 98.19 81 GLU A CA 1
ATOM 656 C C . GLU A 1 81 ? 8.204 1.240 -24.862 1.00 98.19 81 GLU A C 1
ATOM 658 O O . GLU A 1 81 ? 7.486 2.240 -24.766 1.00 98.19 81 GLU A O 1
ATOM 663 N N . ARG A 1 82 ? 8.142 0.241 -23.973 1.00 97.25 82 ARG A N 1
ATOM 664 C CA . ARG A 1 82 ? 7.219 0.249 -22.831 1.00 97.25 82 ARG A CA 1
ATOM 665 C C . ARG A 1 82 ? 7.548 1.348 -21.838 1.00 97.25 82 ARG A C 1
ATOM 667 O O . ARG A 1 82 ? 6.636 2.035 -21.380 1.00 97.25 82 ARG A O 1
ATOM 674 N N . PHE A 1 83 ? 8.828 1.527 -21.526 1.00 97.25 83 PHE A N 1
ATOM 675 C CA . PHE A 1 83 ? 9.267 2.593 -20.636 1.00 97.25 83 PHE A CA 1
ATOM 676 C C . PHE A 1 83 ? 8.903 3.968 -21.207 1.00 97.25 83 PHE A C 1
ATOM 678 O O . PHE A 1 83 ? 8.246 4.760 -20.531 1.00 97.25 83 PHE A O 1
ATOM 685 N N . THR A 1 84 ? 9.231 4.225 -22.477 1.00 97.69 84 THR A N 1
ATOM 686 C CA . THR A 1 84 ? 8.867 5.477 -23.155 1.00 97.69 84 THR A CA 1
ATOM 687 C C . THR A 1 84 ? 7.358 5.699 -23.149 1.00 97.69 84 THR A C 1
ATOM 689 O O . THR A 1 84 ? 6.909 6.795 -22.819 1.00 97.69 84 THR A O 1
ATOM 692 N N . ARG A 1 85 ? 6.560 4.667 -23.455 1.00 97.31 85 ARG A N 1
ATOM 693 C CA . ARG A 1 85 ? 5.095 4.769 -23.437 1.00 97.31 85 ARG A CA 1
ATOM 694 C C . ARG A 1 85 ? 4.571 5.187 -22.062 1.00 97.31 85 ARG A C 1
ATOM 696 O O . ARG A 1 85 ? 3.742 6.089 -22.011 1.00 97.31 85 ARG A O 1
ATOM 703 N N . ILE A 1 86 ? 5.053 4.575 -20.978 1.00 96.12 86 ILE A N 1
ATOM 704 C CA . ILE A 1 86 ? 4.609 4.912 -19.616 1.00 96.12 86 ILE A CA 1
ATOM 705 C C . ILE A 1 86 ? 4.979 6.347 -19.248 1.00 96.12 86 ILE A C 1
ATOM 707 O O . ILE A 1 86 ? 4.128 7.079 -18.749 1.00 96.12 86 ILE A O 1
ATOM 711 N N . MET A 1 87 ? 6.208 6.774 -19.547 1.00 95.62 87 MET A N 1
ATOM 712 C CA . MET A 1 87 ? 6.657 8.140 -19.261 1.00 95.62 87 MET A CA 1
ATOM 713 C C . MET A 1 87 ? 5.835 9.195 -20.011 1.00 95.62 87 MET A C 1
ATOM 715 O O . MET A 1 87 ? 5.549 10.256 -19.461 1.00 95.62 87 MET A O 1
ATOM 719 N N . LEU A 1 88 ? 5.413 8.898 -21.244 1.00 95.88 88 LEU A N 1
ATOM 720 C CA . LEU A 1 88 ? 4.548 9.779 -22.034 1.00 95.88 88 LEU A CA 1
ATOM 721 C C . LEU A 1 88 ? 3.082 9.766 -21.575 1.00 95.88 88 LEU A C 1
ATOM 723 O O . LEU A 1 88 ? 2.357 10.718 -21.853 1.00 95.88 88 LEU A O 1
ATOM 727 N N . SER A 1 89 ? 2.637 8.712 -20.884 1.00 94.50 89 SER A N 1
ATOM 728 C CA . SER A 1 89 ? 1.260 8.572 -20.396 1.00 94.50 89 SER A CA 1
ATOM 729 C C . SER A 1 89 ? 1.072 8.958 -18.928 1.00 94.50 89 SER A C 1
ATOM 731 O O . SER A 1 89 ? 0.002 8.701 -18.379 1.00 94.50 89 SER A O 1
ATOM 733 N N . LEU A 1 90 ? 2.084 9.531 -18.267 1.00 92.38 90 LEU A N 1
ATOM 734 C CA . LEU A 1 90 ? 1.964 9.983 -16.880 1.00 92.38 90 LEU A CA 1
ATOM 735 C C . LEU A 1 90 ? 0.869 11.055 -16.768 1.00 92.38 90 LEU A C 1
ATOM 737 O O . LEU A 1 90 ? 1.049 12.204 -17.171 1.00 92.38 90 LEU A O 1
ATOM 741 N N . SER A 1 91 ? -0.279 10.686 -16.200 1.00 85.31 91 SER A N 1
ATOM 742 C CA . SER A 1 91 ? -1.313 11.642 -15.817 1.00 85.31 91 SER A CA 1
ATOM 743 C C . SER A 1 91 ? -0.908 12.336 -14.522 1.00 85.31 91 SER A C 1
ATOM 745 O O . SER A 1 91 ? -0.489 11.674 -13.572 1.00 85.31 91 SER A O 1
ATOM 747 N N . ARG A 1 92 ? -1.086 13.659 -14.446 1.00 70.06 92 ARG A N 1
ATOM 748 C CA . ARG A 1 92 ? -1.009 14.368 -13.163 1.00 70.06 92 ARG A CA 1
ATOM 749 C C . ARG A 1 92 ? -2.128 13.847 -12.261 1.00 70.06 92 ARG A C 1
ATOM 751 O O . ARG A 1 92 ? -3.299 14.023 -12.586 1.00 70.06 92 ARG A O 1
ATOM 758 N N . THR A 1 93 ? -1.778 13.223 -11.144 1.00 58.00 93 THR A N 1
ATOM 759 C CA . THR A 1 93 ? -2.693 13.110 -10.007 1.00 58.00 93 THR A CA 1
ATOM 760 C C . THR A 1 93 ? -3.014 14.530 -9.523 1.00 58.00 93 THR A C 1
ATOM 762 O O . THR A 1 93 ? -2.099 15.360 -9.462 1.00 58.00 93 THR A O 1
ATOM 765 N N . PRO A 1 94 ? -4.285 14.876 -9.239 1.00 53.56 94 PRO A N 1
ATOM 766 C CA . PRO A 1 94 ? -4.600 16.160 -8.626 1.00 53.56 94 PRO A CA 1
ATOM 767 C C . PRO A 1 94 ? -3.809 16.272 -7.323 1.00 53.56 94 PRO A C 1
ATOM 769 O O . PRO A 1 94 ? -3.888 15.387 -6.477 1.00 53.56 94 PRO A O 1
ATOM 772 N N . ALA A 1 95 ? -3.020 17.335 -7.187 1.00 52.44 95 ALA A N 1
ATOM 773 C CA . ALA A 1 95 ? -2.206 17.583 -6.000 1.00 52.44 95 ALA A CA 1
ATOM 774 C C . ALA A 1 95 ? -3.033 18.045 -4.784 1.00 52.44 95 ALA A C 1
ATOM 776 O O . ALA A 1 95 ? -2.459 18.279 -3.730 1.00 52.44 95 ALA A O 1
ATOM 777 N N . ASP A 1 96 ? -4.356 18.160 -4.919 1.00 48.88 96 ASP A N 1
ATOM 778 C CA . ASP A 1 96 ? -5.257 18.595 -3.858 1.00 48.88 96 ASP A CA 1
ATOM 779 C C . ASP A 1 96 ? -6.413 17.605 -3.728 1.00 48.88 96 ASP A C 1
ATOM 781 O O . ASP A 1 96 ? -7.361 17.605 -4.518 1.00 48.88 96 ASP A O 1
ATOM 785 N N . GLY A 1 97 ? -6.318 16.757 -2.708 1.00 47.78 97 GLY A N 1
ATOM 786 C CA . GLY A 1 97 ? -7.478 16.108 -2.123 1.00 47.78 97 GLY A CA 1
ATOM 787 C C . GLY A 1 97 ? -8.315 17.156 -1.392 1.00 47.78 97 GLY A C 1
ATOM 788 O O . GLY A 1 97 ? -7.935 17.639 -0.328 1.00 47.78 97 GLY A O 1
ATOM 789 N N . ARG A 1 98 ? -9.459 17.504 -1.975 1.00 37.38 98 ARG A N 1
ATOM 790 C CA . ARG A 1 98 ? -10.657 17.899 -1.233 1.00 37.38 98 ARG A CA 1
ATOM 791 C C . ARG A 1 98 ? -11.783 16.964 -1.625 1.00 37.38 98 ARG A C 1
ATOM 793 O O . ARG A 1 98 ? -11.907 16.702 -2.842 1.00 37.38 98 ARG A O 1
#

Radius of gyration: 18.45 Å; chains: 1; bounding box: 41×32×44 Å

Sequence (98 aa):
MNEFIVPFLPLLLVDEMEEKDILAVEDMRNRWCSYLGQEMESHLQEKLTDFLPKLLDCSTEIKGFQEPPKLPAYSTLELCERFTRIMLSLSRTPADGR

Foldseek 3Di:
DVPPCLLCLVVLVPDPPNVVSVVVLVVVLCVLCVCPPPDDDPVVVVVSVVCNVSSVPVVPRPPDDDDDDDDDDDDPVRVVVVVVVVVVPDDDDPPDDD

pLDDT: mean 88.04, std 13.63, range [37.38, 98.31]

Organism: Hipposideros armiger (NCBI:txid186990)